Protein AF-A0A9D0YZZ5-F1 (afdb_monomer)

Radius of gyration: 15.93 Å; Cα contacts (8 Å, |Δi|>4): 22; chains: 1; bounding box: 34×18×47 Å

pLDDT: mean 94.07, std 5.39, range [65.69, 98.31]

Solvent-accessible surface area (backbone atoms only — not comparable to full-atom values): 4459 Å² total; per-residue (Å²): 135,90,84,84,84,90,80,85,86,82,73,52,74,66,52,50,53,50,54,52,51,42,56,51,45,36,52,49,55,49,50,57,50,53,56,49,46,75,79,38,97,67,52,74,68,54,54,52,70,48,51,72,74,46,37,85,84,41,56,71,59,70,78,40,66,70,76,70,69,96

InterPro domains:
  IPR021027 Transposase, putative, helix-turn-helix domain [PF12323] (1-39)

Sequence (70 aa):
MYKSYQFRIYPNKQQIIMIQKTFGCTRFVYNHYLEKRKEEQLTSFDMIKELPNLYPEYPFLKEVDSCSLR

Organism: NCBI:txid2840793

Foldseek 3Di:
DDDDDDDDDDDDPVRVVQVVLLVVLQVVLVVVVVVVCVVDVDDPVRSLVCVVVCCVVPVSNVVHDSVSND

Structure (mmCIF, N/CA/C/O backbone):
data_AF-A0A9D0YZZ5-F1
#
_entry.id   AF-A0A9D0YZZ5-F1
#
loop_
_atom_site.group_PDB
_atom_site.id
_atom_site.type_symbol
_atom_site.label_atom_id
_atom_site.label_alt_id
_atom_site.label_comp_id
_atom_site.label_asym_id
_atom_site.label_entity_id
_atom_site.label_seq_id
_atom_site.pdbx_PDB_ins_code
_atom_site.Cartn_x
_atom_site.Cartn_y
_atom_site.Cartn_z
_atom_site.occupancy
_atom_site.B_iso_or_equiv
_atom_site.auth_seq_id
_atom_site.auth_comp_id
_atom_site.auth_asym_id
_atom_site.auth_atom_id
_atom_site.pdbx_PDB_model_num
ATOM 1 N N . MET A 1 1 ? 18.931 -8.766 27.115 1.00 65.69 1 MET A N 1
ATOM 2 C CA . MET A 1 1 ? 17.630 -9.466 27.224 1.00 65.69 1 MET A CA 1
ATOM 3 C C . MET A 1 1 ? 16.607 -8.686 26.412 1.00 65.69 1 MET A C 1
ATOM 5 O O . MET A 1 1 ? 16.130 -7.660 26.881 1.00 65.69 1 MET A O 1
ATOM 9 N N . TYR A 1 2 ? 16.342 -9.101 25.172 1.00 70.81 2 TYR A N 1
ATOM 10 C CA . TYR A 1 2 ? 15.350 -8.433 24.327 1.00 70.81 2 TYR A CA 1
ATOM 11 C C . TYR A 1 2 ? 13.954 -8.865 24.773 1.00 70.81 2 TYR A C 1
ATOM 13 O O . TYR A 1 2 ? 13.631 -10.049 24.740 1.00 70.81 2 TYR A O 1
ATOM 21 N N . LYS A 1 3 ? 13.152 -7.912 25.249 1.00 81.38 3 LYS A N 1
ATOM 22 C CA . LYS A 1 3 ? 11.737 -8.130 25.557 1.00 81.38 3 LYS A CA 1
ATOM 23 C C . LYS A 1 3 ? 10.925 -7.732 24.329 1.00 81.38 3 LYS A C 1
ATOM 25 O O . LYS A 1 3 ? 11.105 -6.628 23.823 1.00 81.38 3 LYS A O 1
ATOM 30 N N . SER A 1 4 ? 10.041 -8.609 23.873 1.00 88.94 4 SER A N 1
ATOM 31 C CA . SER A 1 4 ? 8.998 -8.277 22.904 1.00 88.94 4 SER A CA 1
ATOM 32 C C . SER A 1 4 ? 7.635 -8.318 23.587 1.00 88.94 4 SER A C 1
ATOM 34 O O . SER A 1 4 ? 7.447 -9.008 24.591 1.00 88.94 4 SER A O 1
ATOM 36 N N . TYR A 1 5 ? 6.691 -7.549 23.052 1.00 89.19 5 TYR A N 1
ATOM 37 C CA . TYR A 1 5 ? 5.312 -7.528 23.520 1.00 89.19 5 TYR A CA 1
ATOM 38 C C . TYR A 1 5 ? 4.401 -8.037 22.412 1.00 89.19 5 TYR A C 1
ATOM 40 O O . TYR A 1 5 ? 4.539 -7.644 21.254 1.00 89.19 5 TYR A O 1
ATOM 48 N N . GLN A 1 6 ? 3.461 -8.901 22.783 1.00 92.56 6 GLN A N 1
ATOM 49 C CA . GLN A 1 6 ? 2.421 -9.390 21.893 1.00 92.56 6 GLN A CA 1
ATOM 50 C C . GLN A 1 6 ? 1.097 -8.739 22.283 1.00 92.56 6 GLN A C 1
ATOM 52 O O . GLN A 1 6 ? 0.651 -8.859 23.423 1.00 92.56 6 GLN A O 1
ATOM 57 N N . PHE A 1 7 ? 0.456 -8.082 21.320 1.00 91.94 7 PHE A N 1
ATOM 58 C CA . PHE A 1 7 ? -0.855 -7.470 21.502 1.00 91.94 7 PHE A CA 1
ATOM 59 C C . PHE A 1 7 ? -1.840 -8.030 20.483 1.00 91.94 7 PHE A C 1
ATOM 61 O O . PHE A 1 7 ? -1.492 -8.277 19.328 1.00 91.94 7 PHE A O 1
ATOM 68 N N . ARG A 1 8 ? -3.090 -8.213 20.913 1.00 95.06 8 ARG A N 1
ATOM 69 C CA . ARG A 1 8 ? -4.208 -8.506 20.016 1.00 95.06 8 ARG A CA 1
ATOM 70 C C . ARG A 1 8 ? -4.904 -7.199 19.652 1.00 95.06 8 ARG A C 1
ATOM 72 O O . ARG A 1 8 ? -5.240 -6.418 20.537 1.00 95.06 8 ARG A O 1
ATOM 79 N N . ILE A 1 9 ? -5.149 -6.993 18.362 1.00 93.94 9 ILE A N 1
ATOM 80 C CA . ILE A 1 9 ? -5.963 -5.876 17.877 1.00 93.94 9 ILE A CA 1
ATOM 81 C C . ILE A 1 9 ? -7.455 -6.232 17.950 1.00 93.94 9 ILE A C 1
ATOM 83 O O . ILE 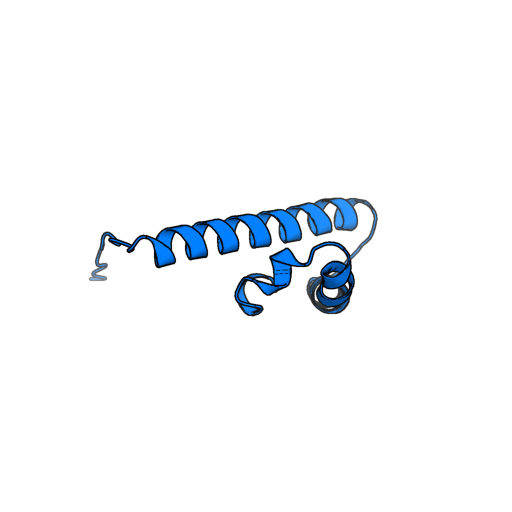A 1 9 ? -7.837 -7.366 17.663 1.00 93.94 9 ILE A O 1
ATOM 87 N N . TYR A 1 10 ? -8.292 -5.257 18.304 1.00 96.44 10 TYR A N 1
ATOM 88 C CA . TYR A 1 10 ? -9.755 -5.378 18.322 1.00 96.44 10 TYR A CA 1
ATOM 89 C C . TYR A 1 10 ? -10.368 -4.282 17.443 1.00 96.44 10 TYR A C 1
ATOM 91 O O . TYR A 1 10 ? -10.778 -3.239 17.953 1.00 96.44 10 TYR A O 1
ATOM 99 N N . PRO A 1 11 ? -10.360 -4.467 16.114 1.00 97.12 11 PRO A N 1
ATOM 100 C CA . PRO A 1 11 ? -10.833 -3.447 15.196 1.00 97.12 11 PRO A CA 1
ATOM 101 C C . PRO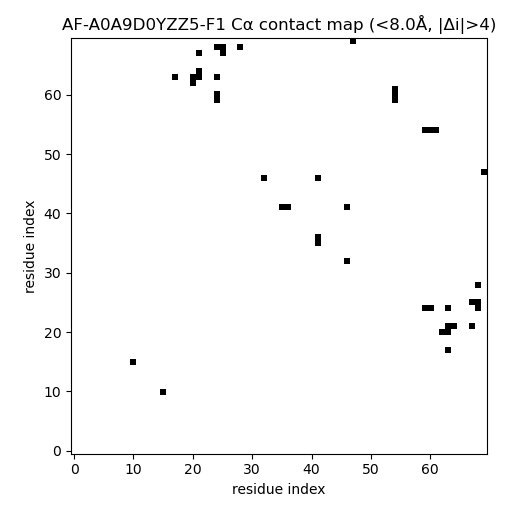 A 1 11 ? -12.355 -3.280 15.270 1.00 97.12 11 PRO A C 1
ATOM 103 O O . PRO A 1 11 ? -13.106 -4.246 15.406 1.00 97.12 11 PRO A O 1
ATOM 106 N N . ASN A 1 12 ? -12.820 -2.041 15.129 1.00 98.31 12 ASN A N 1
ATOM 107 C CA . ASN A 1 12 ? -14.235 -1.743 14.941 1.00 98.31 12 ASN A CA 1
ATOM 108 C C . ASN A 1 12 ? -14.694 -2.109 13.513 1.00 98.31 12 ASN A C 1
ATOM 110 O O . ASN A 1 12 ? -13.887 -2.424 12.637 1.00 98.31 12 ASN A O 1
ATOM 114 N N . LYS A 1 13 ? -16.006 -2.037 13.250 1.00 98.31 13 LYS A N 1
ATOM 115 C CA . LYS A 1 13 ? -16.579 -2.421 11.946 1.00 98.31 13 LYS A CA 1
ATOM 116 C C . LYS A 1 13 ? -15.938 -1.684 10.761 1.00 98.31 13 LYS A C 1
ATOM 118 O O . LYS A 1 13 ? -15.641 -2.312 9.752 1.00 98.31 13 LYS A O 1
ATOM 123 N N . GLN A 1 14 ? -15.696 -0.379 10.886 1.00 97.81 14 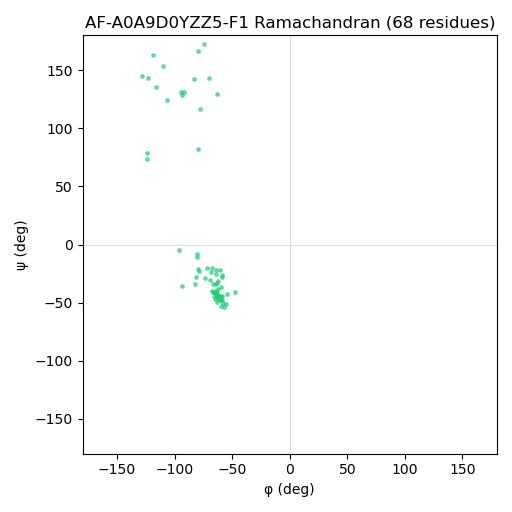GLN A N 1
ATOM 124 C CA . GLN A 1 14 ? -15.084 0.422 9.820 1.00 97.81 14 GLN A CA 1
ATOM 125 C C . GLN A 1 14 ? -13.625 0.022 9.579 1.00 97.81 14 GLN A C 1
ATOM 127 O O . GLN A 1 14 ? -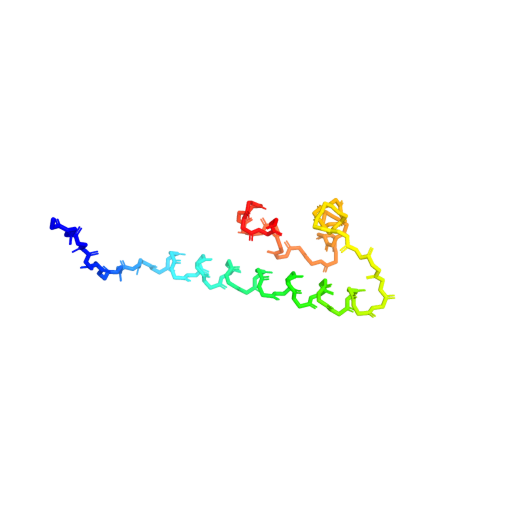13.201 -0.099 8.434 1.00 97.81 14 GLN A O 1
ATOM 132 N N . GLN A 1 15 ? -12.873 -0.248 10.647 1.00 97.50 15 GLN A N 1
ATOM 133 C CA . GLN A 1 15 ? -11.492 -0.719 10.559 1.00 97.50 15 GLN A CA 1
ATOM 134 C C . GLN A 1 15 ? -11.408 -2.097 9.898 1.00 97.50 15 GLN A C 1
ATOM 136 O O . GLN A 1 15 ? -10.548 -2.297 9.050 1.00 97.50 15 GLN A O 1
ATOM 141 N N . ILE A 1 16 ? -12.316 -3.024 10.224 1.00 97.94 16 ILE A N 1
ATOM 142 C CA . ILE A 1 16 ? -12.378 -4.346 9.575 1.00 97.94 16 ILE A CA 1
ATOM 143 C C . ILE A 1 16 ? -12.576 -4.188 8.066 1.00 97.94 16 ILE A C 1
ATOM 145 O O . ILE A 1 16 ? -11.832 -4.785 7.290 1.00 97.94 16 ILE A O 1
ATOM 149 N N . ILE A 1 17 ? -13.534 -3.351 7.657 1.00 97.81 17 ILE A N 1
ATOM 150 C CA . ILE A 1 17 ? -13.804 -3.074 6.241 1.00 97.81 17 ILE A CA 1
ATOM 151 C C . ILE A 1 17 ? -12.563 -2.478 5.571 1.00 97.81 17 ILE A C 1
ATOM 153 O O . ILE A 1 17 ? -12.160 -2.950 4.512 1.00 97.81 17 ILE A O 1
ATOM 157 N N . MET A 1 18 ? -11.929 -1.480 6.192 1.00 97.69 18 MET A N 1
ATOM 158 C CA . MET A 1 18 ? -10.737 -0.841 5.632 1.00 97.69 18 MET A CA 1
ATOM 159 C C . MET A 1 18 ? -9.583 -1.836 5.478 1.00 97.69 18 MET A C 1
ATOM 161 O O . MET A 1 18 ? -8.985 -1.911 4.415 1.00 97.69 18 MET A O 1
ATOM 165 N N . ILE A 1 19 ? -9.321 -2.665 6.492 1.00 96.81 19 ILE A N 1
ATOM 166 C CA . ILE A 1 19 ? -8.283 -3.706 6.449 1.00 96.81 19 ILE A CA 1
ATOM 167 C C . ILE A 1 19 ? -8.543 -4.690 5.301 1.00 96.81 19 ILE A C 1
ATOM 169 O O . ILE A 1 19 ? -7.623 -5.032 4.557 1.00 96.81 19 ILE A O 1
ATOM 173 N N . GLN A 1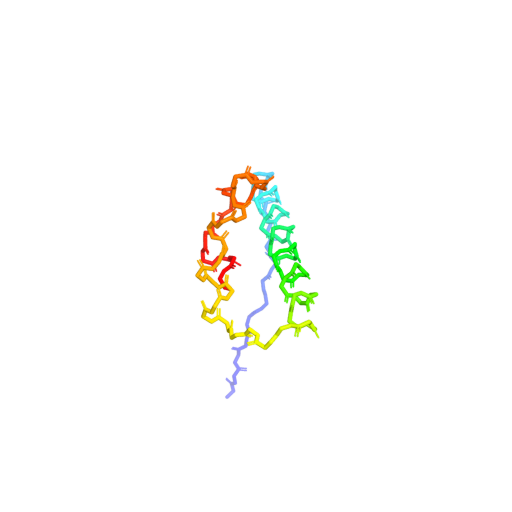 20 ? -9.793 -5.129 5.128 1.00 97.44 20 GLN A N 1
ATOM 174 C CA . GLN A 1 20 ? -10.173 -6.026 4.036 1.00 97.44 20 GLN A CA 1
ATOM 175 C C . GLN A 1 20 ? -9.976 -5.376 2.665 1.00 97.44 20 GLN A C 1
ATOM 177 O O . GLN A 1 20 ? -9.412 -6.013 1.775 1.00 97.44 20 GLN A O 1
ATOM 182 N N . LYS A 1 21 ? -10.384 -4.109 2.503 1.00 97.88 21 LYS A N 1
ATOM 183 C CA . LYS A 1 21 ? -10.152 -3.345 1.270 1.00 97.88 21 LYS A CA 1
ATOM 184 C C . LYS A 1 21 ? -8.665 -3.211 0.978 1.00 97.88 21 LYS A C 1
ATOM 186 O O . LYS A 1 21 ? -8.252 -3.524 -0.135 1.00 97.88 21 LYS A O 1
ATOM 191 N N . THR A 1 22 ? -7.862 -2.826 1.972 1.00 97.81 22 THR A N 1
ATOM 192 C CA . THR A 1 22 ? -6.409 -2.693 1.828 1.00 97.81 22 THR A CA 1
ATOM 193 C C . THR A 1 22 ? -5.797 -4.007 1.364 1.00 97.81 22 THR A C 1
ATOM 195 O O . THR A 1 22 ? -5.157 -4.026 0.320 1.00 97.81 22 THR A O 1
ATOM 198 N N . PHE A 1 23 ? -6.053 -5.126 2.049 1.00 97.12 23 PHE A N 1
ATOM 199 C CA . PHE A 1 23 ? -5.504 -6.423 1.636 1.00 97.12 23 PHE A CA 1
ATOM 200 C C . PHE A 1 23 ? -6.008 -6.903 0.272 1.00 97.12 23 PHE A C 1
ATOM 202 O O . PHE A 1 23 ? -5.261 -7.550 -0.461 1.00 97.12 23 PHE A O 1
ATOM 209 N N . GLY A 1 24 ? -7.261 -6.605 -0.076 1.00 97.81 24 GLY A N 1
ATOM 210 C CA . GLY A 1 24 ? -7.809 -6.910 -1.395 1.00 97.81 24 GLY A CA 1
ATOM 211 C C . GLY A 1 24 ? -7.083 -6.147 -2.503 1.00 97.81 24 GLY A C 1
ATOM 212 O O . GLY A 1 24 ? -6.615 -6.755 -3.464 1.00 97.81 24 GLY A O 1
ATOM 213 N N . CYS A 1 25 ? -6.929 -4.833 -2.334 1.00 97.88 25 CYS A N 1
ATOM 214 C CA . CYS A 1 25 ? -6.270 -3.972 -3.312 1.00 97.88 25 CYS A CA 1
ATOM 215 C C . CYS A 1 25 ? -4.778 -4.298 -3.448 1.00 97.88 25 CYS A C 1
ATOM 217 O O . CYS A 1 25 ? -4.291 -4.425 -4.569 1.00 97.88 25 CYS A O 1
ATOM 219 N N . THR A 1 26 ? -4.055 -4.500 -2.339 1.00 97.06 26 THR A N 1
ATOM 220 C CA . THR A 1 26 ? -2.623 -4.841 -2.394 1.00 97.06 26 THR A CA 1
ATOM 221 C C . THR A 1 26 ? -2.383 -6.183 -3.073 1.00 97.06 26 THR A C 1
ATOM 223 O O . THR A 1 26 ? -1.492 -6.297 -3.913 1.00 97.06 26 THR A O 1
ATOM 226 N N . ARG A 1 27 ? -3.210 -7.194 -2.776 1.00 97.50 27 ARG A N 1
ATOM 227 C CA . ARG A 1 27 ? -3.131 -8.501 -3.439 1.00 97.50 27 ARG A CA 1
ATOM 228 C C . ARG A 1 27 ? -3.426 -8.402 -4.932 1.00 97.50 27 ARG A C 1
ATOM 230 O O . ARG A 1 27 ? -2.738 -9.048 -5.717 1.00 97.50 27 ARG A O 1
ATOM 237 N N . PHE A 1 28 ? -4.430 -7.617 -5.315 1.00 97.81 28 PHE A N 1
ATOM 238 C CA . PHE A 1 28 ? -4.758 -7.389 -6.719 1.00 97.81 28 PHE A CA 1
ATOM 239 C C . PHE A 1 28 ? -3.577 -6.765 -7.470 1.00 97.81 28 PHE A C 1
ATOM 241 O O . PHE A 1 28 ? -3.132 -7.331 -8.464 1.00 97.81 28 PHE A O 1
ATOM 248 N N . VAL A 1 29 ? -3.030 -5.656 -6.958 1.00 96.75 29 VAL A N 1
ATOM 249 C CA . VAL A 1 29 ? -1.892 -4.954 -7.577 1.00 96.75 29 VAL A CA 1
ATOM 250 C C . VAL A 1 29 ? -0.672 -5.869 -7.679 1.00 96.75 29 VAL A C 1
ATOM 252 O O . VAL A 1 29 ? -0.054 -5.948 -8.739 1.00 96.75 29 VAL A O 1
ATOM 255 N N . TYR A 1 30 ? -0.363 -6.615 -6.614 1.00 95.69 30 TYR A N 1
ATOM 256 C CA . TYR A 1 30 ? 0.736 -7.577 -6.624 1.00 95.69 30 TYR A CA 1
ATOM 257 C C . TYR A 1 30 ? 0.563 -8.633 -7.718 1.00 95.69 30 TYR A C 1
ATOM 259 O O . TYR A 1 30 ? 1.478 -8.845 -8.505 1.00 95.69 30 TYR A O 1
ATOM 267 N N . ASN A 1 31 ? -0.607 -9.271 -7.799 1.00 96.44 31 ASN A N 1
ATOM 268 C CA . ASN A 1 31 ? -0.857 -10.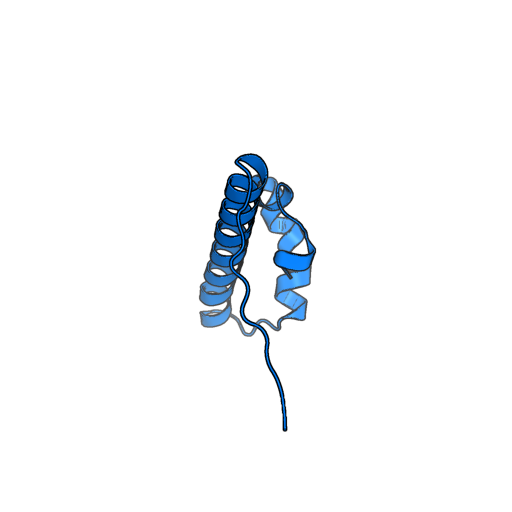314 -8.793 1.00 96.44 31 ASN A CA 1
ATOM 269 C C . ASN A 1 31 ? -0.852 -9.759 -10.224 1.00 96.44 31 ASN A C 1
ATOM 271 O O . ASN A 1 31 ? -0.284 -10.392 -11.109 1.00 96.44 31 ASN A O 1
ATOM 275 N N . HIS A 1 32 ? -1.435 -8.576 -10.443 1.00 95.44 32 HIS A N 1
ATOM 276 C CA . HIS A 1 32 ? -1.438 -7.907 -11.745 1.00 95.44 32 HIS A CA 1
ATOM 277 C C . HIS A 1 32 ? -0.009 -7.715 -12.271 1.00 95.44 32 HIS A C 1
ATOM 279 O O . HIS A 1 32 ? 0.319 -8.132 -13.381 1.00 95.44 32 HIS A O 1
ATOM 285 N N . TYR A 1 33 ? 0.872 -7.152 -11.442 1.00 95.50 33 TYR A N 1
ATOM 286 C CA . TYR A 1 33 ? 2.254 -6.925 -11.844 1.00 95.50 33 TYR A CA 1
ATOM 287 C C . TYR A 1 33 ? 3.139 -8.168 -11.779 1.00 95.50 33 TYR A C 1
ATOM 289 O O . TYR A 1 33 ? 4.152 -8.217 -12.474 1.00 95.50 33 TYR A O 1
ATOM 297 N N . LEU A 1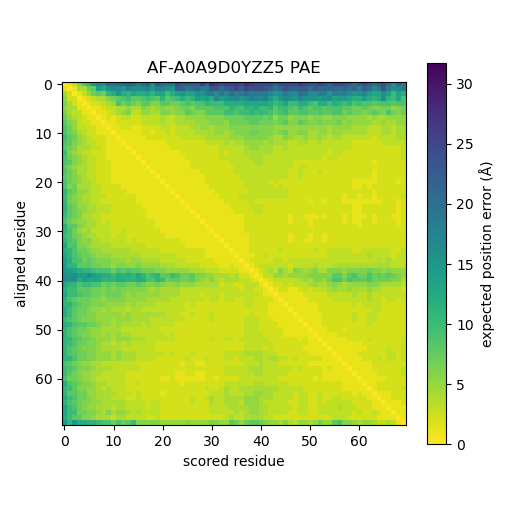 34 ? 2.782 -9.177 -10.980 1.00 95.12 34 LEU A N 1
ATOM 298 C CA . LEU A 1 34 ? 3.461 -10.469 -10.997 1.00 95.12 34 LEU A CA 1
ATOM 299 C C . LEU A 1 34 ? 3.314 -11.135 -12.365 1.00 95.12 34 LEU A C 1
ATOM 301 O O . LEU A 1 34 ? 4.310 -11.616 -12.894 1.00 95.12 34 LEU A O 1
ATOM 305 N N . GLU A 1 35 ? 2.108 -11.143 -12.941 1.00 95.12 35 GLU A N 1
ATOM 306 C CA . GLU A 1 35 ? 1.895 -11.669 -14.294 1.00 95.12 35 GLU A CA 1
ATOM 307 C C . GLU A 1 35 ? 2.630 -10.822 -15.335 1.00 95.12 35 GLU A C 1
ATOM 309 O O . GLU A 1 35 ? 3.401 -11.363 -16.124 1.00 95.12 35 GLU A O 1
ATOM 314 N N . LYS A 1 36 ? 2.515 -9.491 -15.258 1.00 94.25 36 LYS A N 1
ATOM 315 C CA . LYS A 1 36 ? 3.208 -8.593 -16.191 1.00 94.25 36 LYS A CA 1
ATOM 316 C C . LYS A 1 36 ? 4.735 -8.757 -16.156 1.00 94.25 36 LYS A C 1
ATOM 318 O O . LYS A 1 36 ? 5.392 -8.746 -17.191 1.00 94.25 36 LYS A O 1
ATOM 323 N N . ARG A 1 37 ? 5.307 -9.004 -14.972 1.00 93.44 37 ARG A N 1
ATOM 324 C CA . ARG A 1 37 ? 6.741 -9.283 -14.785 1.00 93.44 37 ARG A CA 1
ATOM 325 C C . ARG A 1 37 ? 7.226 -10.602 -15.385 1.00 93.44 37 ARG A C 1
ATOM 327 O O . ARG A 1 37 ? 8.431 -10.771 -15.557 1.00 93.44 37 ARG A O 1
ATOM 334 N N . LYS A 1 38 ? 6.334 -11.562 -15.642 1.00 93.19 38 LYS A N 1
ATOM 335 C CA . LYS A 1 38 ? 6.713 -12.802 -16.338 1.00 93.19 38 LYS A CA 1
ATOM 336 C C . LYS A 1 38 ? 6.951 -12.552 -17.825 1.00 93.19 38 LYS A C 1
ATOM 338 O O . LYS A 1 38 ? 7.747 -13.265 -18.426 1.00 93.19 38 LYS A O 1
ATOM 343 N N . GLU A 1 39 ? 6.272 -11.558 -18.390 1.00 93.38 39 GLU A N 1
ATOM 344 C CA . GLU A 1 39 ? 6.353 -11.189 -19.805 1.00 93.38 39 GLU A CA 1
ATOM 345 C C . GLU A 1 39 ? 7.399 -10.088 -20.049 1.00 93.38 39 GLU A C 1
ATOM 347 O O . GLU A 1 39 ? 8.116 -10.120 -21.048 1.00 93.38 39 GLU A O 1
ATOM 352 N N . GLU A 1 40 ? 7.543 -9.151 -19.108 1.00 92.31 40 GLU A N 1
ATOM 353 C CA . GLU A 1 40 ? 8.410 -7.975 -19.216 1.00 92.31 40 GLU A CA 1
ATOM 354 C C . GLU A 1 40 ? 9.350 -7.833 -18.006 1.00 92.31 40 GLU A C 1
ATOM 356 O O . GLU A 1 40 ? 8.976 -8.082 -16.860 1.00 92.31 40 GLU A O 1
ATOM 361 N N . GLN A 1 41 ? 10.576 -7.342 -18.216 1.00 88.69 41 GLN A N 1
ATOM 362 C CA . GLN A 1 41 ? 11.474 -7.008 -17.102 1.00 88.69 41 GLN A CA 1
ATOM 363 C C . GLN A 1 41 ? 11.122 -5.643 -16.494 1.00 88.69 41 GLN A C 1
ATOM 365 O O . GLN A 1 41 ? 11.752 -4.633 -16.799 1.00 88.69 41 GLN A O 1
ATOM 370 N N . LEU A 1 42 ? 10.121 -5.616 -15.612 1.00 92.31 42 LEU A N 1
ATOM 371 C CA . LEU A 1 42 ? 9.688 -4.397 -14.918 1.00 92.31 42 LEU A CA 1
ATOM 372 C C . LEU A 1 42 ? 10.392 -4.215 -13.572 1.00 92.31 42 LEU A C 1
ATOM 374 O O . LEU A 1 42 ? 10.379 -5.106 -12.712 1.00 92.31 42 LEU A O 1
ATOM 378 N N . THR A 1 43 ? 10.932 -3.026 -13.315 1.00 93.56 43 THR A N 1
ATOM 379 C CA . THR A 1 43 ? 11.426 -2.660 -11.981 1.00 93.56 43 THR A CA 1
ATOM 380 C C . THR A 1 43 ? 10.274 -2.250 -11.058 1.00 93.56 43 THR A C 1
ATOM 382 O O . THR A 1 43 ? 9.153 -2.004 -11.496 1.00 93.56 43 THR A O 1
ATOM 385 N N . SER A 1 44 ? 10.531 -2.165 -9.750 1.00 89.75 44 SER A N 1
ATOM 386 C CA . SER A 1 44 ? 9.529 -1.652 -8.801 1.00 89.75 44 SER A CA 1
ATOM 387 C C . SER A 1 44 ? 9.151 -0.202 -9.070 1.00 89.75 44 SER A C 1
ATOM 389 O O . SER A 1 44 ? 8.003 0.181 -8.873 1.00 89.75 44 SER A O 1
ATOM 391 N N . PHE A 1 45 ? 10.089 0.587 -9.592 1.00 93.94 45 PHE A N 1
ATOM 392 C CA . PHE A 1 45 ? 9.822 1.965 -9.976 1.00 93.94 45 PHE A CA 1
ATOM 393 C C . PHE A 1 45 ? 8.852 2.053 -11.163 1.00 93.94 45 PHE A C 1
ATOM 395 O O . PHE A 1 45 ? 7.938 2.878 -11.141 1.00 93.94 45 PHE A O 1
A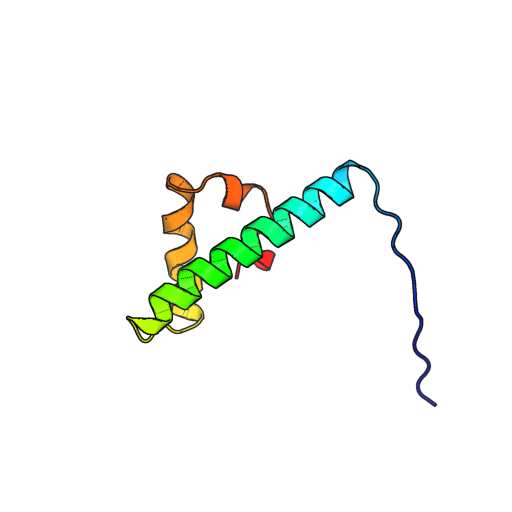TOM 402 N N . ASP A 1 46 ? 9.003 1.172 -12.156 1.00 94.31 46 ASP A N 1
ATOM 403 C CA . ASP A 1 46 ? 8.127 1.137 -13.333 1.00 94.31 46 ASP A CA 1
ATOM 404 C C . ASP A 1 46 ? 6.683 0.798 -12.945 1.00 94.31 46 ASP A C 1
ATOM 406 O O . ASP A 1 46 ? 5.755 1.496 -13.351 1.00 94.31 46 ASP A O 1
ATOM 410 N N . MET A 1 47 ? 6.498 -0.200 -12.072 1.00 94.00 47 MET A N 1
ATOM 411 C CA . MET A 1 47 ? 5.176 -0.615 -11.582 1.00 94.00 47 MET A CA 1
ATOM 412 C C . MET A 1 47 ? 4.468 0.506 -10.804 1.00 94.00 47 MET A C 1
ATOM 414 O O . MET A 1 47 ? 3.287 0.774 -11.017 1.00 94.00 47 MET A O 1
ATOM 418 N N . ILE A 1 48 ? 5.192 1.216 -9.931 1.00 93.62 48 ILE A N 1
ATOM 419 C CA . ILE A 1 48 ? 4.640 2.358 -9.183 1.00 93.62 48 ILE A CA 1
ATOM 420 C C . ILE A 1 48 ? 4.240 3.490 -10.136 1.00 93.62 48 ILE A C 1
ATOM 422 O O . ILE A 1 48 ? 3.208 4.133 -9.937 1.00 93.62 48 ILE A O 1
ATOM 426 N N . LYS A 1 49 ? 5.052 3.744 -11.168 1.00 94.56 49 LYS A N 1
ATOM 427 C CA . LYS A 1 49 ? 4.788 4.782 -12.169 1.00 94.56 49 LYS A CA 1
ATOM 428 C C . LYS A 1 49 ? 3.563 4.456 -13.023 1.00 94.56 49 LYS A C 1
ATOM 430 O O . LYS A 1 49 ? 2.846 5.375 -13.413 1.00 94.56 49 LYS A O 1
ATOM 435 N N . GLU A 1 50 ? 3.327 3.180 -13.308 1.00 94.44 50 GLU A N 1
ATOM 436 C CA . GLU A 1 50 ? 2.196 2.721 -14.112 1.00 94.44 50 GLU A CA 1
ATOM 437 C C . GLU A 1 50 ? 0.890 2.606 -13.312 1.00 94.44 50 GLU A C 1
ATOM 439 O O . GLU A 1 50 ? -0.183 2.818 -13.871 1.00 94.44 50 GLU A O 1
ATOM 444 N N . LEU A 1 51 ? 0.957 2.361 -11.998 1.00 94.94 51 LEU A N 1
ATOM 445 C CA . LEU A 1 51 ? -0.215 2.154 -11.137 1.00 94.94 51 LEU A CA 1
ATOM 446 C C . LEU A 1 51 ? -1.347 3.196 -11.303 1.00 94.94 51 LEU A C 1
ATOM 448 O O . LEU A 1 51 ? -2.508 2.785 -11.342 1.00 94.94 51 LEU A O 1
ATOM 452 N N . PRO A 1 52 ? -1.088 4.513 -11.451 1.00 95.75 52 PRO A N 1
ATOM 453 C CA . PRO A 1 52 ? -2.149 5.494 -11.684 1.00 95.75 52 PRO A CA 1
ATOM 454 C C . PRO A 1 52 ? -2.989 5.238 -12.943 1.00 95.75 52 PRO A C 1
ATOM 456 O O . PRO A 1 52 ? -4.157 5.634 -12.979 1.00 95.75 52 PRO A O 1
ATOM 459 N N . ASN A 1 53 ? -2.427 4.558 -13.948 1.00 95.50 53 ASN A N 1
ATOM 460 C CA . ASN A 1 53 ? -3.114 4.217 -15.195 1.00 95.50 53 ASN A CA 1
ATOM 461 C C . ASN A 1 53 ? -4.178 3.132 -14.996 1.00 95.50 53 ASN A C 1
ATOM 463 O O . ASN A 1 53 ? -5.094 3.044 -15.806 1.00 95.50 53 ASN A O 1
ATOM 467 N N . LEU A 1 54 ? -4.100 2.349 -13.913 1.00 95.56 54 LEU A N 1
ATOM 468 C CA . LEU A 1 54 ? -5.102 1.336 -13.577 1.00 95.56 54 LEU A CA 1
ATOM 469 C C . LEU A 1 54 ? -6.349 1.941 -12.921 1.00 95.56 54 LEU A C 1
ATOM 471 O O . LEU A 1 54 ? -7.404 1.320 -12.926 1.00 95.56 54 LEU A O 1
ATOM 475 N N . TYR A 1 55 ? -6.274 3.144 -12.346 1.00 95.62 55 TYR A N 1
ATOM 476 C CA . TYR A 1 55 ? -7.395 3.712 -11.588 1.00 95.62 55 TYR A CA 1
ATOM 477 C C . TYR A 1 55 ? -8.682 3.983 -12.382 1.00 95.62 55 TYR A C 1
ATOM 479 O O . TYR A 1 55 ? -9.750 3.888 -11.776 1.00 95.62 55 TYR A O 1
ATOM 487 N N . PRO A 1 56 ? -8.644 4.362 -13.675 1.00 97.00 56 PRO A N 1
ATOM 488 C CA . PRO A 1 56 ? -9.857 4.480 -14.480 1.00 97.00 56 PRO A CA 1
ATOM 489 C C . PRO A 1 56 ? -10.593 3.144 -14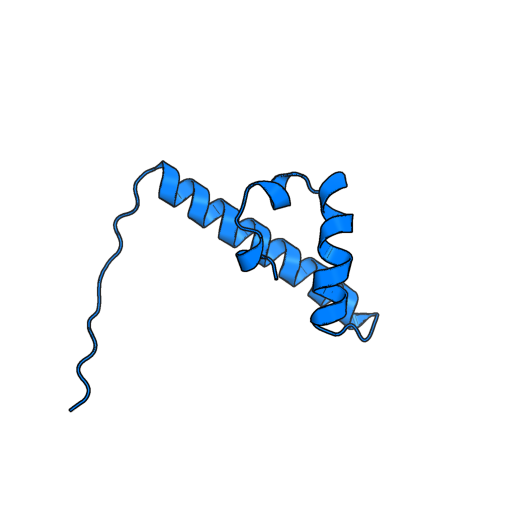.642 1.00 97.00 56 PRO A C 1
ATOM 491 O O . PRO A 1 56 ? -11.818 3.121 -14.593 1.00 97.00 56 PRO A O 1
ATOM 494 N N . GLU A 1 57 ? -9.854 2.044 -14.802 1.00 97.19 57 GLU A N 1
ATOM 495 C CA . GLU A 1 57 ? -10.408 0.696 -14.984 1.00 97.19 57 GLU A CA 1
ATOM 496 C C . GLU A 1 57 ? -10.787 0.045 -13.645 1.00 97.19 57 GLU A C 1
ATOM 498 O O . GLU A 1 57 ? -11.806 -0.635 -13.533 1.00 97.19 57 GLU A O 1
ATOM 503 N N . TYR A 1 58 ? -10.015 0.338 -12.596 1.00 96.75 58 TYR A N 1
ATOM 504 C CA . TYR A 1 58 ? -10.177 -0.203 -11.250 1.00 96.75 58 TYR A CA 1
ATOM 505 C C . TYR A 1 58 ? -10.326 0.922 -10.206 1.00 96.75 58 TYR A C 1
ATOM 507 O O . TYR A 1 58 ? -9.412 1.161 -9.406 1.00 96.75 58 TYR A O 1
ATOM 515 N N . PRO A 1 59 ? -11.484 1.617 -10.148 1.00 96.56 59 PRO A N 1
ATOM 516 C CA . PRO A 1 59 ? -11.690 2.747 -9.237 1.00 96.56 59 PRO A CA 1
ATOM 517 C C . PRO A 1 59 ? -11.522 2.401 -7.754 1.00 96.56 59 PRO A C 1
ATOM 519 O O . PRO A 1 59 ? -11.121 3.260 -6.970 1.00 96.56 59 PRO A O 1
ATOM 522 N N . PHE A 1 60 ? -11.775 1.144 -7.372 1.00 95.75 60 PHE A N 1
ATOM 523 C CA . PHE A 1 60 ? -11.650 0.674 -5.990 1.00 95.75 60 PHE A CA 1
ATOM 524 C C . PHE A 1 60 ? -10.222 0.808 -5.432 1.00 95.75 60 PHE A C 1
ATOM 526 O O . PHE A 1 60 ? -10.044 0.903 -4.221 1.00 95.75 60 PHE A O 1
ATOM 533 N N . LEU A 1 61 ? -9.198 0.888 -6.291 1.00 96.69 61 LEU A N 1
ATOM 534 C CA . LEU A 1 61 ? -7.815 1.128 -5.869 1.00 96.69 61 LEU A CA 1
ATOM 535 C C . LEU A 1 61 ? -7.627 2.507 -5.217 1.00 96.69 61 LEU A C 1
ATOM 537 O O . LEU A 1 61 ? -6.706 2.689 -4.428 1.00 96.69 61 LEU A O 1
ATOM 541 N N . LYS A 1 62 ? -8.514 3.472 -5.493 1.00 95.88 62 LYS A N 1
ATOM 542 C CA . LYS A 1 62 ? -8.506 4.791 -4.841 1.00 95.88 62 LYS A CA 1
ATOM 543 C C . LYS A 1 62 ? -9.158 4.794 -3.456 1.00 95.88 62 LYS A C 1
ATOM 545 O O . LYS A 1 62 ? -9.092 5.806 -2.766 1.00 95.88 62 LYS A O 1
ATOM 550 N N . GLU A 1 63 ? -9.803 3.702 -3.048 1.00 95.44 63 GLU A N 1
ATOM 551 C CA . GLU A 1 63 ? -10.484 3.614 -1.750 1.00 95.44 63 GLU A CA 1
ATOM 552 C C . GLU A 1 63 ? -9.528 3.329 -0.583 1.00 95.44 63 GLU A C 1
ATOM 554 O O . GLU A 1 63 ? -9.937 3.409 0.577 1.00 95.44 63 GLU A O 1
ATOM 559 N N . VAL A 1 64 ? -8.273 2.980 -0.879 1.00 96.44 64 VAL A N 1
ATOM 560 C CA . VAL A 1 64 ? -7.250 2.607 0.102 1.00 96.44 64 VAL A CA 1
ATOM 561 C C . VAL A 1 64 ? -6.066 3.566 0.049 1.00 96.44 64 VAL A C 1
ATOM 563 O O . VAL A 1 64 ? -5.884 4.320 -0.906 1.00 96.44 64 VAL A O 1
ATOM 566 N N . ASP A 1 65 ? -5.248 3.542 1.097 1.00 94.81 65 ASP A N 1
ATOM 567 C CA . ASP A 1 65 ? -4.077 4.404 1.174 1.00 94.81 65 ASP A CA 1
ATOM 568 C C . ASP A 1 65 ? -3.063 4.093 0.059 1.00 94.81 65 ASP A C 1
ATOM 570 O O . ASP A 1 65 ? -2.647 2.948 -0.132 1.00 94.81 65 ASP A O 1
ATOM 574 N N . SER A 1 66 ? -2.628 5.136 -0.653 1.00 92.81 66 SER A N 1
ATOM 575 C CA . SER A 1 66 ? -1.726 4.985 -1.800 1.00 92.81 66 SER A CA 1
ATOM 576 C C . SER A 1 66 ? -0.354 4.426 -1.428 1.00 92.81 66 SER A C 1
ATOM 578 O O . SER A 1 66 ? 0.296 3.841 -2.286 1.00 92.81 66 SER A O 1
ATOM 580 N N . CYS A 1 67 ? 0.107 4.599 -0.184 1.00 92.62 67 CYS A N 1
ATOM 581 C CA . CYS A 1 67 ? 1.374 4.031 0.273 1.00 92.62 67 CYS A CA 1
ATOM 582 C C . CYS A 1 67 ? 1.282 2.505 0.371 1.00 92.62 67 CYS A C 1
ATOM 584 O O . CYS A 1 67 ? 2.262 1.817 0.118 1.00 92.62 67 CYS A O 1
ATOM 586 N N . SER A 1 68 ? 0.091 1.972 0.662 1.00 92.06 68 SER A N 1
ATOM 587 C CA . SER A 1 68 ? -0.135 0.525 0.739 1.00 92.06 68 SER A CA 1
ATOM 588 C C . SER A 1 68 ? -0.023 -0.169 -0.623 1.00 92.06 68 SER A C 1
ATOM 590 O O . SER A 1 68 ? 0.220 -1.370 -0.658 1.00 92.06 68 SER A O 1
ATOM 592 N N . LEU A 1 69 ? -0.222 0.561 -1.728 1.00 93.06 69 LEU A N 1
ATOM 593 C CA . LEU A 1 69 ? -0.214 0.022 -3.094 1.00 93.06 69 LEU A CA 1
ATOM 594 C C . LEU A 1 69 ? 1.132 0.167 -3.824 1.00 93.06 69 LEU A C 1
ATOM 596 O O . LEU A 1 69 ? 1.235 -0.292 -4.961 1.00 93.06 69 LEU A O 1
ATOM 600 N N . ARG A 1 70 ? 2.117 0.841 -3.221 1.00 84.94 70 ARG A N 1
ATOM 601 C CA . ARG A 1 70 ? 3.440 1.069 -3.823 1.00 84.94 70 ARG A CA 1
ATOM 602 C C . ARG A 1 70 ? 4.404 -0.083 -3.578 1.00 84.94 70 ARG A C 1
ATOM 604 O O . ARG A 1 70 ? 4.295 -0.735 -2.518 1.00 84.94 70 ARG A O 1
#

Mean predicted aligned error: 4.08 Å

Secondary structure (DSSP, 8-state):
------------HHHHHHHHHHHHHHHHHHHHHHHHHHHS---HHHHHHHGGGGTTT-GGGGGS-GGGG-